Protein AF-0000000067928759 (afdb_homodimer)

Organism: Mesorhizobium plurifarium (NCBI:txid69974)

Radius of gyration: 17.82 Å; Cα contacts (8 Å, |Δi|>4): 172; chains: 2; bounding box: 37×59×39 Å

Secondary structure (DSSP, 8-state):
-----GGG-HHHHHHHHHHHHHHHHHSPTTSS--HHHHHHHH-SSHHHHHHHHHHHHHHHHHHHHS---------/-----GGG-HHHHHHHHHHHHHHHHHSPTTSS--HHHHHHHH-SSHHHHHHHHHHHHHHHHHHHHS---------

Foldseek 3Di:
DPCVDLPPPVVLVVVLVVLVVVCCVPFDPPLADDQVVLCVVQNRHSVSSVVRSVSSVVVRVCVVPPDPPPCPPPD/DPCPDLPPPVVLVVVLVVLVVVCCVPFDPPLADDQVVLCVPQNRHSVSSVVRSVSSVVVRVCVVPPDPPPPPPPD

Solvent-accessible surface area (backbone atoms only — not comparable to full-atom values): 8580 Å² total; per-residue (Å²): 128,85,70,81,56,47,74,79,30,65,58,34,51,52,20,52,48,52,36,49,53,43,45,70,71,65,40,67,86,84,45,58,74,52,69,69,55,35,32,73,74,56,33,80,33,47,51,26,50,28,50,47,53,34,50,17,53,52,48,42,45,52,60,53,64,50,68,72,70,70,77,70,68,75,119,128,84,70,81,55,46,72,81,30,64,57,34,51,53,20,51,47,52,35,49,53,43,46,69,70,64,40,67,85,84,46,57,74,52,70,70,55,33,31,72,74,56,33,81,34,49,52,24,49,27,52,47,54,35,51,18,53,51,48,42,45,50,62,54,62,50,68,71,71,72,77,71,68,77,119

pLDDT: mean 83.49, std 22.26, range [25.38, 98.69]

Structure (mmCIF, N/CA/C/O backbone):
data_AF-0000000067928759-model_v1
#
loop_
_entity.id
_entity.type
_entity.pdbx_description
1 polymer 'Uncharacterized protein'
#
loop_
_atom_site.group_PDB
_atom_site.id
_atom_site.type_symbol
_atom_site.label_atom_id
_atom_site.label_alt_id
_atom_site.label_comp_id
_atom_site.label_asym_id
_atom_site.label_entity_id
_atom_site.label_seq_id
_atom_site.pdbx_PDB_ins_code
_atom_site.Cartn_x
_atom_site.Cartn_y
_atom_site.Cartn_z
_atom_site.occupancy
_atom_site.B_iso_or_equiv
_atom_site.auth_seq_id
_atom_site.auth_comp_id
_atom_site.auth_asym_id
_atom_site.auth_atom_id
_atom_site.pdbx_PDB_model_num
ATOM 1 N N . MET A 1 1 ? -12.195 -13.805 -21.109 1 30.34 1 MET A N 1
ATOM 2 C CA . MET A 1 1 ? -11.734 -13.016 -19.969 1 30.34 1 MET A CA 1
ATOM 3 C C . MET A 1 1 ? -11.227 -13.914 -18.859 1 30.34 1 MET A C 1
ATOM 5 O O . MET A 1 1 ? -11.969 -14.75 -18.328 1 30.34 1 MET A O 1
ATOM 9 N N . THR A 1 2 ? -10.195 -14.703 -19.172 1 34.94 2 THR A N 1
ATOM 10 C CA . THR A 1 2 ? -9.531 -15.656 -18.281 1 34.94 2 THR A CA 1
ATOM 11 C C . THR A 1 2 ? -9.445 -15.109 -16.859 1 34.94 2 THR A C 1
ATOM 13 O O . THR A 1 2 ? -8.945 -14 -16.641 1 34.94 2 THR A O 1
ATOM 16 N N . THR A 1 3 ? -10.453 -15.219 -16.172 1 35.56 3 THR A N 1
ATOM 17 C CA . THR A 1 3 ? -10.688 -14.992 -14.75 1 35.56 3 THR A CA 1
ATOM 18 C C . THR A 1 3 ? -9.5 -15.469 -13.922 1 35.56 3 THR A C 1
ATOM 20 O O . THR A 1 3 ? -9.586 -16.484 -13.227 1 35.56 3 THR A O 1
ATOM 23 N N . GLU A 1 4 ? -8.438 -15.688 -14.469 1 40.78 4 GLU A N 1
ATOM 24 C CA . GLU A 1 4 ? -7.305 -16.172 -13.688 1 40.78 4 GLU A CA 1
ATOM 25 C C . GLU A 1 4 ? -7.156 -15.375 -12.391 1 40.78 4 GLU A C 1
ATOM 27 O O . GLU A 1 4 ? -6.957 -14.164 -12.414 1 40.78 4 GLU A O 1
ATOM 32 N N . THR A 1 5 ? -8.016 -15.516 -11.359 1 42.53 5 THR A N 1
ATOM 33 C CA . THR A 1 5 ? -8.531 -15.164 -10.039 1 42.53 5 THR A CA 1
ATOM 34 C C . THR A 1 5 ? -7.398 -14.797 -9.094 1 42.53 5 THR A C 1
ATOM 36 O O . THR A 1 5 ? -6.242 -15.164 -9.32 1 42.53 5 THR A O 1
ATOM 39 N N . MET A 1 6 ? -7.543 -13.688 -8.32 1 45.31 6 MET A N 1
ATOM 40 C CA . MET A 1 6 ? -6.852 -13.312 -7.086 1 45.31 6 MET A CA 1
ATOM 41 C C . MET A 1 6 ? -6.375 -14.555 -6.332 1 45.31 6 MET A C 1
ATOM 43 O O . MET A 1 6 ? -5.582 -14.445 -5.398 1 45.31 6 MET A O 1
ATOM 47 N N . PHE A 1 7 ? -7.078 -15.812 -6.742 1 51.03 7 PHE A N 1
ATOM 48 C CA . PHE A 1 7 ? -7.148 -17 -5.887 1 51.03 7 PHE A CA 1
ATOM 49 C C . PHE A 1 7 ? -5.766 -17.609 -5.699 1 51.03 7 PHE A C 1
ATOM 51 O O . PHE A 1 7 ? -5.449 -18.125 -4.625 1 51.03 7 PHE A O 1
ATOM 58 N N . ASN A 1 8 ? -5.043 -17.594 -6.758 1 55.97 8 ASN A N 1
ATOM 59 C CA . ASN A 1 8 ? -3.939 -18.516 -6.531 1 55.97 8 ASN A CA 1
ATOM 60 C C . ASN A 1 8 ? -2.631 -17.781 -6.262 1 55.97 8 ASN A C 1
ATOM 62 O O . ASN A 1 8 ? -1.551 -18.297 -6.547 1 55.97 8 ASN A O 1
ATOM 66 N N . ASP A 1 9 ? -2.924 -16.391 -5.914 1 75.12 9 ASP A N 1
ATOM 67 C CA . ASP A 1 9 ? -1.619 -15.797 -5.633 1 75.12 9 ASP A CA 1
ATOM 68 C C . ASP A 1 9 ? -1.481 -15.453 -4.152 1 75.12 9 ASP A C 1
ATOM 70 O O . ASP A 1 9 ? -1.574 -14.281 -3.771 1 75.12 9 ASP A O 1
ATOM 74 N N . PRO A 1 10 ? -1.327 -16.5 -3.381 1 84.81 10 PRO A N 1
ATOM 75 C CA . PRO A 1 10 ? -1.293 -16.312 -1.928 1 84.81 10 PRO A CA 1
ATOM 76 C C . PRO A 1 10 ? -0.291 -15.242 -1.494 1 84.81 10 PRO A C 1
ATOM 78 O O . PRO A 1 10 ? -0.539 -14.516 -0.532 1 84.81 10 PRO A O 1
ATOM 81 N N . GLN A 1 11 ? 0.75 -15.133 -2.223 1 89.19 11 GLN A N 1
ATOM 82 C CA . GLN A 1 11 ? 1.757 -14.148 -1.848 1 89.19 11 GLN A CA 1
ATOM 83 C C . GLN A 1 11 ? 1.272 -12.727 -2.135 1 89.19 11 GLN A C 1
ATOM 85 O O . GLN A 1 11 ? 1.51 -11.812 -1.343 1 89.19 11 GLN A O 1
ATOM 90 N N . GLY A 1 12 ? 0.624 -12.57 -3.244 1 92.5 12 GLY A N 1
ATOM 91 C CA . GLY A 1 12 ? 0.05 -11.273 -3.566 1 92.5 12 GLY A CA 1
ATOM 92 C C . GLY A 1 12 ? -0.99 -10.82 -2.561 1 92.5 12 GLY A C 1
ATOM 93 O O . GLY A 1 12 ? -1.011 -9.648 -2.17 1 92.5 12 GLY A O 1
ATOM 94 N N . ARG A 1 13 ? -1.775 -11.812 -2.117 1 93.44 13 ARG A N 1
ATOM 95 C CA . ARG A 1 13 ? -2.816 -11.508 -1.139 1 93.44 13 ARG A CA 1
ATOM 96 C C . ARG A 1 13 ? -2.207 -11.102 0.2 1 93.44 13 ARG A C 1
ATOM 98 O O . ARG A 1 13 ? -2.676 -10.164 0.8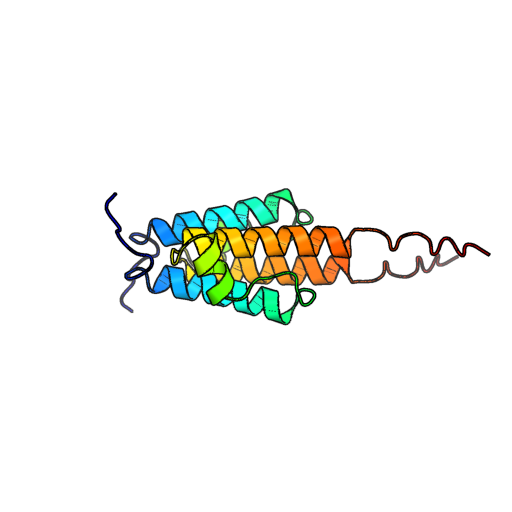42 1 93.44 13 ARG A O 1
ATOM 105 N N . GLN A 1 14 ? -1.225 -11.883 0.573 1 94.75 14 GLN A N 1
ATOM 106 C CA . GLN A 1 14 ? -0.557 -11.57 1.833 1 94.75 14 GLN A CA 1
ATOM 107 C C . GLN A 1 14 ? 0.103 -10.195 1.786 1 94.75 14 GLN A C 1
ATOM 109 O O . GLN A 1 14 ? 0.032 -9.438 2.754 1 94.75 14 GLN A O 1
ATOM 114 N N . ALA A 1 15 ? 0.746 -9.859 0.681 1 96.69 15 ALA A N 1
ATOM 115 C CA . ALA A 1 15 ? 1.399 -8.57 0.5 1 96.69 15 ALA A CA 1
ATOM 116 C C . ALA A 1 15 ? 0.396 -7.426 0.623 1 96.69 15 ALA A C 1
ATOM 118 O O . ALA A 1 15 ? 0.634 -6.457 1.349 1 96.69 15 ALA A O 1
ATOM 119 N N . LEU A 1 16 ? -0.717 -7.574 -0.02 1 97.38 16 LEU A N 1
ATOM 120 C CA . LEU A 1 16 ? -1.724 -6.52 -0.003 1 97.38 16 LEU A CA 1
ATOM 121 C C . LEU A 1 16 ? -2.381 -6.418 1.369 1 97.38 16 LEU A C 1
ATOM 123 O O . LEU A 1 16 ? -2.75 -5.324 1.805 1 97.38 16 LEU A O 1
ATOM 127 N N . ARG A 1 17 ? -2.48 -7.516 2.072 1 96.75 17 ARG A N 1
ATOM 128 C CA . ARG A 1 17 ? -3.033 -7.508 3.422 1 96.75 17 ARG A CA 1
ATOM 129 C C . ARG A 1 17 ? -2.152 -6.703 4.371 1 96.75 17 ARG A C 1
ATOM 131 O O . ARG A 1 17 ? -2.656 -5.988 5.242 1 96.75 17 ARG A O 1
ATOM 138 N N . LEU A 1 18 ? -0.915 -6.82 4.199 1 98 18 LEU A N 1
ATOM 139 C CA . LEU A 1 18 ? 0.023 -6.062 5.02 1 98 18 LEU A CA 1
ATOM 140 C C . LEU A 1 18 ? -0.159 -4.562 4.809 1 98 18 LEU A C 1
ATOM 142 O O . LEU A 1 18 ? -0.197 -3.795 5.773 1 98 18 LEU A O 1
ATOM 146 N N . ILE A 1 19 ? -0.307 -4.156 3.566 1 98.69 19 ILE A N 1
ATOM 147 C CA . ILE A 1 19 ? -0.47 -2.742 3.244 1 98.69 19 ILE A CA 1
ATOM 148 C C . ILE A 1 19 ? -1.811 -2.244 3.777 1 98.69 19 ILE A C 1
ATOM 150 O O . ILE A 1 19 ? -1.892 -1.154 4.352 1 98.69 19 ILE A O 1
ATOM 154 N N . ARG A 1 20 ? -2.826 -3.062 3.646 1 98.62 20 ARG A N 1
ATOM 155 C CA . ARG A 1 20 ? -4.145 -2.705 4.164 1 98.62 20 ARG A CA 1
ATOM 156 C C . ARG A 1 20 ? -4.098 -2.498 5.676 1 98.62 20 ARG A C 1
ATOM 158 O O . ARG A 1 20 ? -4.602 -1.495 6.184 1 98.62 20 ARG A O 1
ATOM 165 N N . ALA A 1 21 ? -3.512 -3.436 6.367 1 98.62 21 ALA A N 1
ATOM 166 C CA . ALA A 1 21 ? -3.404 -3.324 7.82 1 98.62 21 ALA A CA 1
ATOM 167 C C . ALA A 1 21 ? -2.67 -2.049 8.219 1 98.62 21 ALA A C 1
ATOM 169 O O . ALA A 1 21 ? -3.025 -1.406 9.211 1 98.62 21 ALA A O 1
ATOM 170 N N . THR A 1 22 ? -1.671 -1.708 7.469 1 98.62 22 THR A N 1
ATOM 171 C CA . THR A 1 22 ? -0.885 -0.512 7.746 1 98.62 22 THR A CA 1
ATOM 172 C C . THR A 1 22 ? -1.735 0.745 7.582 1 98.62 22 THR A C 1
ATOM 174 O O . THR A 1 22 ? -1.683 1.649 8.422 1 98.62 22 THR A O 1
ATOM 177 N N . ILE A 1 23 ? -2.525 0.812 6.492 1 98.56 23 ILE A N 1
ATOM 178 C CA . ILE A 1 23 ? -3.393 1.96 6.254 1 98.56 23 ILE A CA 1
ATOM 179 C C . ILE A 1 23 ? -4.422 2.07 7.375 1 98.56 23 ILE A C 1
ATOM 181 O O . ILE A 1 23 ? -4.672 3.162 7.895 1 98.56 23 ILE A O 1
ATOM 185 N N . GLU A 1 24 ? -4.969 0.962 7.77 1 98.06 24 GLU A N 1
ATOM 186 C CA . GLU A 1 24 ? -5.996 0.954 8.805 1 98.06 24 GLU A CA 1
ATOM 187 C C . GLU A 1 24 ? -5.43 1.418 10.148 1 98.06 24 GLU A C 1
ATOM 189 O O . GLU A 1 24 ? -6.121 2.08 10.9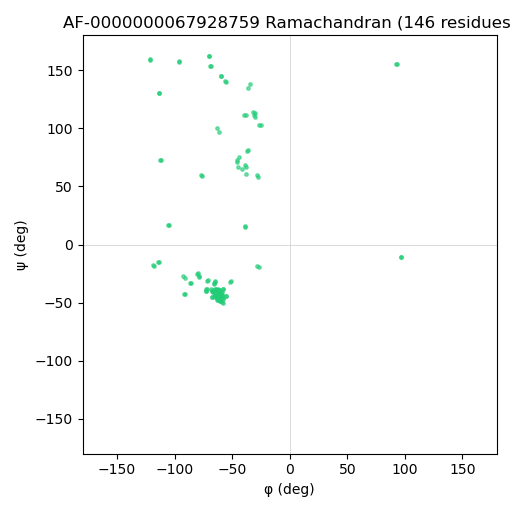22 1 98.06 24 GLU A O 1
ATOM 194 N N . GLU A 1 25 ? -4.191 1.136 10.367 1 97.81 25 GLU A N 1
ATOM 195 C CA . GLU A 1 25 ? -3.572 1.411 11.664 1 97.81 25 GLU A CA 1
ATOM 196 C C . GLU A 1 25 ? -3.047 2.842 11.727 1 97.81 25 GLU A C 1
ATOM 198 O O . GLU A 1 25 ? -3.131 3.492 12.773 1 97.81 25 GLU A O 1
ATOM 203 N N . HIS A 1 26 ? -2.568 3.441 10.609 1 97 26 HIS A N 1
ATOM 204 C CA . HIS A 1 26 ? -1.779 4.664 10.711 1 97 26 HIS A CA 1
ATOM 205 C C . HIS A 1 26 ? -2.461 5.82 9.984 1 97 26 HIS A C 1
ATOM 207 O O . HIS A 1 26 ? -2.094 6.98 10.18 1 97 26 HIS A O 1
ATOM 213 N N . CYS A 1 27 ? -3.369 5.516 9.133 1 96.31 27 CYS A N 1
ATOM 214 C CA . CYS A 1 27 ? -4.055 6.562 8.383 1 96.31 27 CYS A CA 1
ATOM 215 C C . CYS A 1 27 ? -5.375 6.93 9.055 1 96.31 27 CYS A C 1
ATOM 217 O O . CYS A 1 27 ? -5.914 6.156 9.844 1 96.31 27 CYS A O 1
ATOM 219 N N . 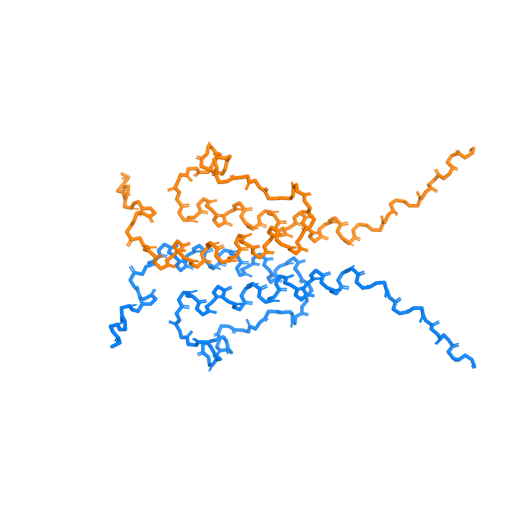PRO A 1 28 ? -5.855 8.133 8.781 1 94.69 28 PRO A N 1
ATOM 220 C CA . PRO A 1 28 ? -7.148 8.531 9.336 1 94.69 28 PRO A CA 1
ATOM 221 C C . PRO A 1 28 ? -8.273 7.555 8.984 1 94.69 28 PRO A C 1
ATOM 223 O O . PRO A 1 28 ? -8.305 7.02 7.879 1 94.69 28 PRO A O 1
ATOM 226 N N . PRO A 1 29 ? -9.133 7.316 9.977 1 94.06 29 PRO A N 1
ATOM 227 C CA . PRO A 1 29 ? -10.258 6.418 9.703 1 94.06 29 PRO A CA 1
ATOM 228 C C . PRO A 1 29 ? -11.148 6.91 8.57 1 94.06 29 PRO A C 1
ATOM 230 O O . PRO A 1 29 ? -11.281 8.117 8.359 1 94.06 29 PRO A O 1
ATOM 233 N N . GLY A 1 30 ? -11.68 5.973 7.797 1 95.25 30 GLY A N 1
ATOM 234 C CA . GLY A 1 30 ? -12.633 6.34 6.766 1 95.25 30 GLY A CA 1
ATOM 235 C C . GLY A 1 30 ? -12 6.492 5.391 1 95.25 30 GLY A C 1
ATOM 236 O O . GLY A 1 30 ? -12.711 6.66 4.395 1 95.25 30 GLY A O 1
ATOM 237 N N . VAL A 1 31 ? -10.688 6.496 5.344 1 96.62 31 VAL A N 1
ATOM 238 C CA . VAL A 1 31 ? -10.039 6.703 4.055 1 96.62 31 VAL A CA 1
ATOM 239 C C . VAL A 1 31 ? -10.07 5.41 3.246 1 96.62 31 VAL A C 1
ATOM 241 O O . VAL A 1 31 ? -10.023 5.441 2.014 1 96.62 31 VAL A O 1
ATOM 244 N N . LEU A 1 32 ? -10.102 4.297 3.881 1 98.12 32 LEU A N 1
ATOM 245 C CA . LEU A 1 32 ? -10.016 3.008 3.199 1 98.12 32 LEU A CA 1
ATOM 246 C C . LEU A 1 32 ? -11.328 2.238 3.336 1 98.12 32 LEU A C 1
ATOM 248 O O . LEU A 1 32 ? -11.852 2.088 4.441 1 98.12 32 LEU A O 1
ATOM 252 N N . MET A 1 33 ? -11.828 1.756 2.217 1 96.31 33 MET A N 1
ATOM 253 C CA . MET A 1 33 ? -13.016 0.91 2.168 1 96.31 33 MET A CA 1
ATOM 254 C C . MET A 1 33 ? -12.742 -0.457 2.785 1 96.31 33 MET A C 1
ATOM 256 O O . MET A 1 33 ? -11.617 -0.958 2.713 1 96.31 33 MET A O 1
ATOM 260 N N . SER A 1 34 ? -13.867 -0.974 3.256 1 97.25 34 SER A N 1
ATOM 261 C CA . SER A 1 34 ? -13.742 -2.352 3.723 1 97.25 34 SER A CA 1
ATOM 262 C C . SER A 1 34 ? -13.531 -3.312 2.557 1 97.25 34 SER A C 1
ATOM 264 O O . SER A 1 34 ? -13.836 -2.98 1.41 1 97.25 34 SER A O 1
ATOM 266 N N . GLU A 1 35 ? -13.039 -4.531 2.859 1 95.31 35 GLU A N 1
ATOM 267 C CA . GLU A 1 35 ? -12.812 -5.52 1.806 1 95.31 35 GLU A CA 1
ATOM 268 C C . GLU A 1 35 ? -14.086 -5.766 1.004 1 95.31 35 GLU A C 1
ATOM 270 O O . GLU A 1 35 ? -14.047 -5.883 -0.222 1 95.31 35 GLU A O 1
ATOM 275 N N . ASP A 1 36 ? -15.203 -5.902 1.741 1 96.31 36 ASP A N 1
ATOM 276 C CA . ASP A 1 36 ? -16.484 -6.133 1.077 1 96.31 36 ASP A CA 1
ATOM 277 C C . ASP A 1 36 ? -16.828 -4.988 0.131 1 96.31 36 ASP A C 1
ATOM 279 O O . ASP A 1 36 ? -17.312 -5.215 -0.978 1 96.31 36 ASP A O 1
ATOM 283 N N . GLN A 1 37 ? -16.625 -3.861 0.545 1 97.38 37 GLN A N 1
ATOM 284 C CA . GLN A 1 37 ? -16.891 -2.682 -0.272 1 97.38 37 GLN A CA 1
ATOM 285 C C . GLN A 1 37 ? -15.977 -2.637 -1.488 1 97.38 37 GLN A C 1
ATOM 287 O O . GLN A 1 37 ? -16.422 -2.316 -2.594 1 97.38 37 GLN A O 1
ATOM 292 N N . VAL A 1 38 ? -14.695 -3.006 -1.314 1 97.06 38 VAL A N 1
ATOM 293 C CA . VAL A 1 38 ? -13.727 -3.045 -2.406 1 97.06 38 VAL A CA 1
ATOM 294 C C . VAL A 1 38 ? -14.164 -4.074 -3.447 1 97.06 38 VAL A C 1
ATOM 296 O O . VAL A 1 38 ? -14.156 -3.791 -4.648 1 97.06 38 VAL A O 1
ATOM 299 N N . ASN A 1 39 ? -14.523 -5.254 -2.912 1 94.88 39 ASN A N 1
ATOM 300 C CA . ASN A 1 39 ? -14.969 -6.312 -3.812 1 94.88 39 ASN A CA 1
ATOM 301 C C . ASN A 1 39 ? -16.188 -5.883 -4.629 1 94.88 39 ASN A C 1
ATOM 303 O O . ASN A 1 39 ? -16.312 -6.254 -5.793 1 94.88 39 ASN A O 1
ATOM 307 N N . GLY A 1 40 ? -17.109 -5.184 -3.977 1 95.44 40 GLY A N 1
ATOM 308 C CA . GLY A 1 40 ? -18.297 -4.695 -4.652 1 95.44 40 GLY A CA 1
ATOM 309 C C . GLY A 1 40 ? -17.984 -3.652 -5.711 1 95.44 40 GLY A C 1
ATOM 310 O O . GLY A 1 40 ? -18.656 -3.604 -6.75 1 95.44 40 GLY A O 1
ATOM 311 N N . HIS A 1 41 ? -16.984 -2.842 -5.512 1 94.38 41 HIS A N 1
ATOM 312 C CA . HIS A 1 41 ? -16.656 -1.715 -6.375 1 94.38 41 HIS A CA 1
ATOM 313 C C . HIS A 1 41 ? -15.672 -2.123 -7.465 1 94.38 41 HIS A C 1
ATOM 315 O O . HIS A 1 41 ? -15.836 -1.758 -8.633 1 94.38 41 HIS A O 1
ATOM 321 N N . TYR A 1 42 ? -14.602 -2.928 -7.152 1 93.5 42 TYR A N 1
ATOM 322 C CA . TYR A 1 42 ? -13.484 -3.189 -8.062 1 93.5 42 TYR A CA 1
ATOM 323 C C . TYR A 1 42 ? -13.453 -4.656 -8.469 1 93.5 42 TYR A C 1
ATOM 325 O O . TYR A 1 42 ? -12.742 -5.031 -9.406 1 93.5 42 TYR A O 1
ATOM 333 N N . GLY A 1 43 ? -14.227 -5.48 -7.699 1 91 43 GLY A N 1
ATOM 334 C CA . GLY A 1 43 ? -14.141 -6.918 -7.902 1 91 43 GLY A CA 1
ATOM 335 C C . GLY A 1 43 ? -13.141 -7.586 -6.977 1 91 43 GLY A C 1
ATOM 336 O O . GLY A 1 43 ? -12.242 -6.93 -6.441 1 91 43 GLY A O 1
ATOM 337 N N . PRO A 1 44 ? -13.328 -8.836 -6.723 1 90.38 44 PRO A N 1
ATOM 338 C CA . PRO A 1 44 ? -12.461 -9.578 -5.809 1 90.38 44 PRO A CA 1
ATOM 339 C C . PRO A 1 44 ? -11.125 -9.961 -6.445 1 90.38 44 PRO A C 1
ATOM 341 O O . PRO A 1 44 ? -10.789 -11.148 -6.527 1 90.38 44 PRO A O 1
ATOM 344 N N . THR A 1 45 ? -10.32 -8.93 -6.895 1 92.81 45 THR A N 1
ATOM 345 C CA . THR A 1 45 ? -9.039 -9.141 -7.562 1 92.81 45 THR A CA 1
ATOM 346 C C . THR A 1 45 ? -7.914 -8.445 -6.797 1 92.81 45 THR A C 1
ATOM 348 O O . THR A 1 45 ? -8.164 -7.527 -6.012 1 92.81 45 THR A O 1
ATOM 351 N N . LEU A 1 46 ? -6.754 -8.891 -7.043 1 94.38 46 LEU A N 1
ATOM 352 C CA . LEU A 1 46 ? -5.598 -8.242 -6.441 1 94.38 46 LEU A CA 1
ATOM 353 C C . LEU A 1 46 ? -5.477 -6.797 -6.922 1 94.38 46 LEU A C 1
ATOM 355 O O . LEU A 1 46 ? -5.191 -5.895 -6.129 1 94.38 46 LEU A O 1
ATOM 359 N N . LEU A 1 47 ? -5.734 -6.652 -8.195 1 95.12 47 LEU A N 1
ATOM 360 C CA . LEU A 1 47 ? -5.641 -5.309 -8.75 1 95.12 47 LEU A CA 1
ATOM 361 C C . LEU A 1 47 ? -6.719 -4.402 -8.172 1 95.12 47 LEU A C 1
ATOM 363 O O . LEU A 1 47 ? -6.48 -3.215 -7.938 1 95.12 47 LEU A O 1
ATOM 367 N N . GLY A 1 48 ? -7.914 -4.961 -8.039 1 95.75 48 GLY A N 1
ATOM 368 C CA . GLY A 1 48 ? -8.969 -4.195 -7.395 1 95.75 48 GLY A CA 1
ATOM 369 C C . GLY A 1 48 ? -8.609 -3.758 -5.988 1 95.75 48 GLY A C 1
ATOM 370 O O . GLY A 1 48 ? -8.867 -2.613 -5.605 1 95.75 48 GLY A O 1
ATOM 371 N N . GLU A 1 49 ? -8.078 -4.645 -5.164 1 96.94 49 GLU A N 1
ATOM 372 C CA . GLU A 1 49 ? -7.602 -4.305 -3.824 1 96.94 49 GLU A CA 1
ATOM 373 C C . GLU A 1 49 ? -6.516 -3.234 -3.877 1 96.94 49 GLU A C 1
ATOM 375 O O . GLU A 1 49 ? -6.543 -2.277 -3.102 1 96.94 49 GLU A O 1
ATOM 380 N N . ALA A 1 50 ? -5.609 -3.385 -4.801 1 98.06 50 ALA A N 1
ATOM 381 C CA . ALA A 1 50 ? -4.523 -2.416 -4.941 1 98.06 50 ALA A CA 1
ATOM 382 C C . ALA A 1 50 ? -5.066 -1.031 -5.285 1 98.06 50 ALA A C 1
ATOM 384 O O . ALA A 1 50 ? -4.566 -0.021 -4.785 1 98.06 50 ALA A O 1
ATOM 385 N N . GLU A 1 51 ? -6.062 -0.987 -6.152 1 98.25 51 GLU A N 1
ATOM 386 C CA . GLU A 1 51 ? -6.688 0.283 -6.512 1 98.25 51 GLU A CA 1
ATOM 387 C C . GLU A 1 51 ? -7.309 0.955 -5.289 1 98.25 51 GLU A C 1
ATOM 389 O O . GLU A 1 51 ? -7.188 2.168 -5.113 1 98.25 51 GLU A O 1
ATOM 394 N N . ALA A 1 52 ? -7.992 0.175 -4.523 1 98.44 52 ALA A N 1
ATOM 395 C CA . ALA A 1 52 ? -8.594 0.704 -3.303 1 98.44 52 ALA A CA 1
ATOM 396 C C . ALA A 1 52 ? -7.527 1.245 -2.355 1 98.44 52 ALA A C 1
ATOM 398 O O . ALA A 1 52 ? -7.688 2.326 -1.784 1 98.44 52 ALA A O 1
ATOM 399 N N . LEU A 1 53 ? -6.465 0.493 -2.137 1 98.69 53 LEU A N 1
ATOM 400 C CA . LEU A 1 53 ? -5.371 0.917 -1.271 1 98.69 53 LEU A CA 1
ATOM 401 C C . LEU A 1 53 ? -4.727 2.197 -1.794 1 98.69 53 LEU A C 1
ATOM 403 O O . LEU A 1 53 ? -4.441 3.115 -1.022 1 98.69 53 LEU A O 1
ATOM 407 N N . ALA A 1 54 ? -4.523 2.273 -3.084 1 98.62 54 ALA A N 1
ATOM 408 C CA . ALA A 1 54 ? -3.955 3.467 -3.705 1 98.62 54 ALA A CA 1
ATOM 409 C C . ALA A 1 54 ? -4.836 4.688 -3.459 1 98.62 54 ALA A C 1
ATOM 411 O O . ALA A 1 54 ? -4.34 5.75 -3.082 1 98.62 54 ALA A O 1
ATOM 412 N N . ALA A 1 55 ? -6.09 4.523 -3.641 1 98.44 55 ALA A N 1
ATOM 413 C CA . ALA A 1 55 ? -7.023 5.629 -3.418 1 98.44 55 ALA A CA 1
ATOM 414 C C . ALA A 1 55 ? -6.988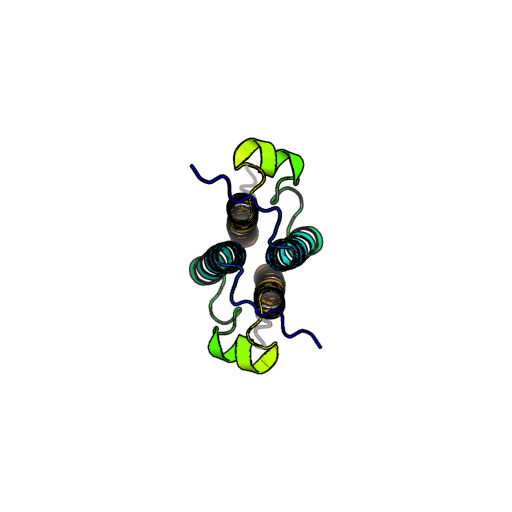 6.09 -1.963 1 98.44 55 ALA A C 1
ATOM 416 O O . ALA A 1 55 ? -7.07 7.289 -1.684 1 98.44 55 ALA A O 1
ATOM 417 N N . ALA A 1 56 ? -6.91 5.168 -1.075 1 98.5 56 ALA A N 1
ATOM 418 C CA . ALA A 1 56 ? -6.848 5.5 0.346 1 98.5 56 ALA A CA 1
ATOM 419 C C . ALA A 1 56 ? -5.598 6.312 0.666 1 98.5 56 ALA A C 1
ATOM 421 O O . ALA A 1 56 ? -5.645 7.25 1.464 1 98.5 56 ALA A O 1
ATOM 422 N N . ILE A 1 57 ? -4.469 5.988 0.041 1 98.5 57 ILE A N 1
ATOM 423 C CA . ILE A 1 57 ? -3.211 6.699 0.246 1 98.5 57 ILE A CA 1
ATOM 424 C C . ILE A 1 57 ? -3.338 8.133 -0.258 1 98.5 57 ILE A C 1
ATOM 426 O O . ILE A 1 57 ? -2.949 9.078 0.433 1 98.5 57 ILE A O 1
ATOM 430 N N . VAL A 1 58 ? -3.947 8.289 -1.404 1 98.12 58 VAL A N 1
ATOM 431 C CA . VAL A 1 58 ? -4.148 9.609 -1.99 1 98.12 58 VAL A CA 1
ATOM 432 C C . VAL A 1 58 ? -5.039 10.453 -1.079 1 98.12 58 VAL A C 1
ATOM 434 O O . VAL A 1 58 ? -4.723 11.602 -0.778 1 98.12 58 VAL A O 1
ATOM 437 N N . THR A 1 59 ? -6.109 9.852 -0.619 1 97.56 59 THR A N 1
ATOM 438 C CA . THR A 1 59 ? -7.043 10.555 0.252 1 97.56 59 THR A CA 1
ATOM 439 C C . THR A 1 59 ? -6.371 10.945 1.565 1 97.56 59 THR A C 1
ATOM 441 O O . THR A 1 59 ? -6.602 12.039 2.088 1 97.56 59 THR A O 1
ATOM 444 N N . THR A 1 60 ? -5.562 10.055 2.125 1 96.75 60 THR A N 1
ATOM 445 C CA . THR A 1 60 ? -4.828 10.32 3.357 1 96.75 60 THR A CA 1
ATOM 446 C C . THR A 1 60 ? -3.926 11.539 3.193 1 96.75 60 THR A C 1
ATOM 448 O O . THR A 1 60 ? -3.953 12.453 4.02 1 96.75 60 THR A O 1
ATOM 451 N N . VAL A 1 61 ? -3.129 11.555 2.084 1 96.19 61 VAL A N 1
ATOM 452 C CA . VAL A 1 61 ? -2.201 12.656 1.845 1 96.19 61 VAL A CA 1
ATOM 453 C C . VAL A 1 61 ? -2.977 13.961 1.668 1 96.19 61 VAL A C 1
ATOM 455 O O . VAL A 1 61 ? -2.602 14.992 2.227 1 96.19 61 VAL A O 1
ATOM 458 N N . GLN A 1 62 ? -4.051 13.906 0.959 1 94.69 62 GLN A N 1
ATOM 459 C CA . GLN A 1 62 ? -4.863 15.094 0.712 1 94.69 62 GLN A CA 1
ATOM 460 C C . GLN A 1 62 ? -5.426 15.656 2.014 1 94.69 62 GLN A C 1
ATOM 462 O O . GLN A 1 62 ? -5.402 16.875 2.236 1 94.69 62 GLN A O 1
ATOM 467 N N . ARG A 1 63 ? -5.828 14.844 2.906 1 92.88 63 ARG A N 1
ATOM 468 C CA . ARG A 1 63 ? -6.434 15.266 4.164 1 92.88 63 ARG A CA 1
ATOM 469 C C . ARG A 1 63 ? -5.391 15.867 5.102 1 92.88 63 ARG A C 1
ATOM 471 O O . ARG A 1 63 ? -5.676 16.828 5.824 1 92.88 63 ARG A O 1
ATOM 478 N N . LEU A 1 64 ? -4.277 15.273 5.066 1 92.62 64 LEU A N 1
ATOM 479 C CA . LEU A 1 64 ? -3.246 15.688 6.012 1 92.62 64 LEU A CA 1
ATOM 480 C C . LEU A 1 64 ? -2.547 16.953 5.527 1 92.62 64 LEU A C 1
ATOM 482 O O . LEU A 1 64 ? -1.919 17.656 6.316 1 92.62 64 LEU A O 1
ATOM 486 N N . THR A 1 65 ? -2.566 17.172 4.246 1 88.81 65 THR A N 1
ATOM 487 C CA . THR A 1 65 ? -1.893 18.344 3.717 1 88.81 65 THR A CA 1
ATOM 488 C C . THR A 1 65 ? -2.861 19.516 3.613 1 88.81 65 THR A C 1
ATOM 490 O O . THR A 1 65 ? -2.445 20.656 3.379 1 88.81 65 THR A O 1
ATOM 493 N N . GLN A 1 66 ? -4.125 19.234 3.457 1 77.75 66 GLN A N 1
ATOM 494 C CA . GLN A 1 66 ? -5.082 20.328 3.398 1 77.75 66 GLN A CA 1
ATOM 495 C C . GLN A 1 66 ? -5.102 21.109 4.707 1 77.75 66 GLN A C 1
ATOM 497 O O . GLN A 1 66 ? -5.047 20.531 5.789 1 77.75 66 GLN A O 1
ATOM 502 N N . LYS A 1 67 ? -4.355 22.328 4.676 1 60.94 67 LYS A N 1
ATOM 503 C CA . LYS A 1 67 ? -4.398 23.328 5.742 1 60.94 67 LYS A CA 1
ATOM 504 C C . LYS A 1 67 ? -5.816 23.5 6.281 1 60.94 67 LYS A C 1
ATOM 506 O O . LYS A 1 67 ? -6.777 23.547 5.508 1 60.94 67 LYS A O 1
ATOM 511 N N . PRO A 1 68 ? -6.043 23.047 7.613 1 54.19 68 PRO A N 1
ATOM 512 C CA . PRO A 1 68 ? -7.375 23.297 8.164 1 54.19 68 PRO A CA 1
ATOM 513 C C . PRO A 1 68 ? -8.016 24.578 7.605 1 54.19 68 PRO A C 1
ATOM 515 O O . PRO A 1 68 ? -7.309 25.547 7.312 1 54.19 68 PRO A O 1
ATOM 518 N N . PRO A 1 69 ? -9.07 24.453 6.801 1 49.94 69 PRO A N 1
ATOM 519 C CA . PRO A 1 69 ? -9.672 25.734 6.449 1 49.94 69 PRO A CA 1
ATOM 520 C C . PRO A 1 69 ? -9.539 26.766 7.559 1 49.94 69 PRO A C 1
ATOM 522 O O . PRO A 1 69 ? -9.477 26.422 8.742 1 49.94 69 PRO A O 1
ATOM 525 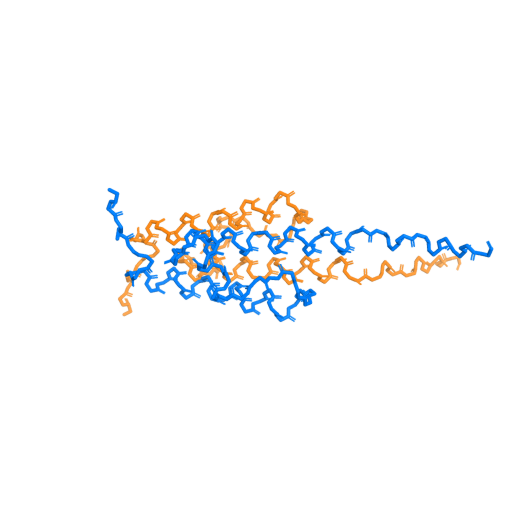N N . ALA A 1 70 ? -8.805 27.859 7.398 1 47.78 70 ALA A N 1
ATOM 526 C CA . ALA A 1 70 ? -8.922 28.938 8.375 1 47.78 70 ALA A CA 1
ATOM 527 C C . ALA A 1 70 ? -10.297 28.938 9.039 1 47.78 70 ALA A C 1
ATOM 529 O O . ALA A 1 70 ? -11.297 28.609 8.406 1 47.78 70 ALA A O 1
ATOM 530 N N . ALA A 1 71 ? -10.359 28.438 10.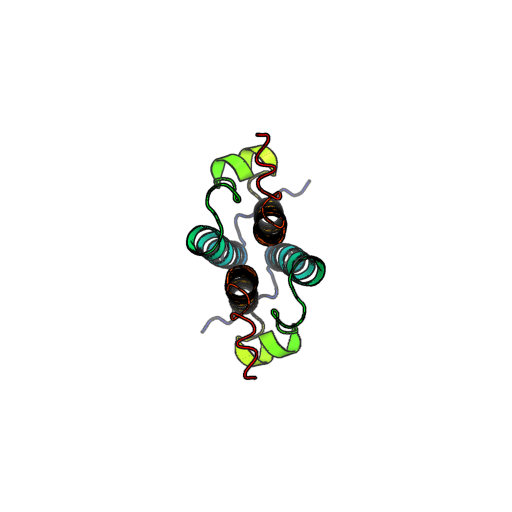266 1 45.62 71 ALA A N 1
ATOM 531 C CA . ALA A 1 71 ? -11.594 28.734 10.984 1 45.62 71 ALA A CA 1
ATOM 532 C C . ALA A 1 71 ? -12.219 30.031 10.5 1 45.62 71 ALA A C 1
ATOM 534 O O . ALA A 1 71 ? -11.656 31.109 10.703 1 45.62 71 ALA A O 1
ATOM 535 N N . SER A 1 72 ? -12.578 30.25 9.258 1 42.69 72 SER A N 1
ATOM 536 C CA . SER A 1 72 ? -13.406 31.438 9.102 1 42.69 72 SER A CA 1
ATOM 537 C C . SER A 1 72 ? -14.43 31.547 10.227 1 42.69 72 SER A C 1
ATOM 539 O O . SER A 1 72 ? -15.352 30.719 10.312 1 42.69 72 SER A O 1
ATOM 541 N N . ILE A 1 73 ? -13.977 31.719 11.391 1 40.25 73 ILE A N 1
ATOM 542 C CA . ILE A 1 73 ? -14.914 32.188 12.398 1 40.25 73 ILE A CA 1
ATOM 543 C C . ILE A 1 73 ? -15.875 33.219 11.773 1 40.25 73 ILE A C 1
ATOM 545 O O . ILE A 1 73 ? -15.477 34.312 11.391 1 40.25 73 ILE A O 1
ATOM 549 N N . LYS A 1 74 ? -16.688 32.688 10.852 1 41.47 74 LYS A N 1
ATOM 550 C CA . LYS A 1 74 ? -17.781 33.656 10.695 1 41.47 74 LYS A CA 1
ATOM 551 C C . LYS A 1 74 ? -18.25 34.156 12.047 1 41.47 74 LYS A C 1
ATOM 553 O O . LYS A 1 74 ? -18.719 33.406 12.891 1 41.47 74 LYS A O 1
ATOM 558 N N . GLY A 1 75 ? -17.547 35.062 12.789 1 25.78 75 GLY A N 1
ATOM 559 C CA . GLY A 1 75 ? -18.391 36.031 13.445 1 25.78 75 GLY A CA 1
ATOM 560 C C . GLY A 1 75 ? -19.328 36.75 12.484 1 25.78 75 GLY A C 1
ATOM 561 O O . GLY A 1 75 ? -19.109 36.719 11.273 1 25.78 75 GLY A O 1
ATOM 562 N N . MET B 1 1 ? 13.414 -24.266 1.976 1 30.39 1 MET B N 1
ATOM 563 C CA . MET B 1 1 ? 12.883 -22.906 1.877 1 30.39 1 MET B CA 1
ATOM 564 C C . MET B 1 1 ? 12.391 -22.609 0.464 1 30.39 1 MET B C 1
ATOM 566 O O . MET B 1 1 ? 13.156 -22.688 -0.496 1 30.39 1 MET B O 1
ATOM 570 N N . THR B 1 2 ? 11.406 -23.406 0.01 1 35.09 2 THR B N 1
ATOM 571 C CA . THR B 1 2 ? 10.766 -23.359 -1.301 1 35.09 2 THR B CA 1
ATOM 572 C C . THR B 1 2 ? 10.625 -21.906 -1.776 1 35.09 2 THR B C 1
ATOM 574 O O . THR B 1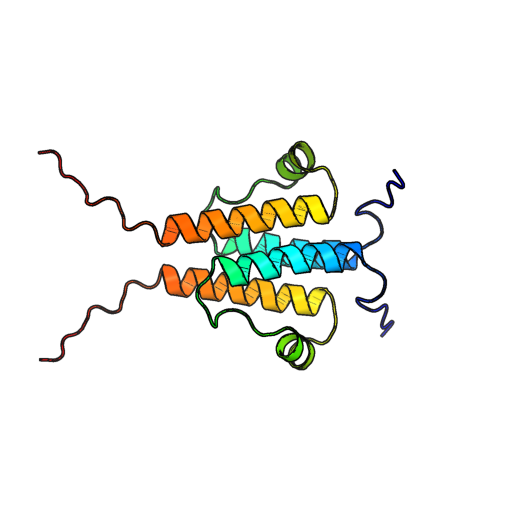 2 ? 10.109 -21.062 -1.049 1 35.09 2 THR B O 1
ATOM 577 N N . THR B 1 3 ? 11.633 -21.391 -2.283 1 35.59 3 THR B N 1
ATOM 578 C CA . THR B 1 3 ? 11.836 -20.141 -2.99 1 35.59 3 THR B CA 1
ATOM 579 C C . THR B 1 3 ? 10.656 -19.828 -3.904 1 35.59 3 THR B C 1
ATOM 581 O O . THR B 1 3 ? 10.773 -19.906 -5.129 1 35.59 3 THR B O 1
ATOM 584 N N . GLU B 1 4 ? 9.617 -20.438 -3.74 1 40.72 4 GLU B N 1
ATOM 585 C CA . GLU B 1 4 ? 8.492 -20.141 -4.625 1 40.72 4 GLU B CA 1
ATOM 586 C C . GLU B 1 4 ? 8.305 -18.625 -4.785 1 40.72 4 GLU B C 1
ATOM 588 O O . GLU B 1 4 ? 8.047 -17.922 -3.809 1 40.72 4 GLU B O 1
ATOM 593 N N . THR B 1 5 ? 9.164 -17.844 -5.477 1 43.03 5 THR B N 1
ATOM 594 C CA . THR B 1 5 ? 9.641 -16.562 -5.984 1 43.03 5 THR B CA 1
ATOM 595 C C . THR B 1 5 ? 8.469 -15.641 -6.305 1 43.03 5 THR B C 1
ATOM 597 O O . THR B 1 5 ? 7.336 -16.109 -6.484 1 43.03 5 THR B O 1
ATOM 600 N N . MET B 1 6 ? 8.57 -14.32 -5.945 1 45.28 6 MET B N 1
ATOM 601 C CA . MET B 1 6 ? 7.828 -13.172 -6.441 1 45.28 6 MET B CA 1
ATOM 602 C C . MET B 1 6 ? 7.371 -13.391 -7.879 1 45.28 6 MET B C 1
ATOM 604 O O . MET B 1 6 ? 6.555 -12.633 -8.406 1 45.28 6 MET B O 1
ATOM 608 N N . PHE B 1 7 ? 8.125 -14.477 -8.594 1 51.09 7 PHE B N 1
ATOM 609 C CA . PHE B 1 7 ? 8.234 -14.555 -10.047 1 51.09 7 PHE B CA 1
ATOM 610 C C . PHE B 1 7 ? 6.879 -14.875 -10.664 1 51.09 7 PHE B C 1
ATOM 612 O O . PHE B 1 7 ? 6.555 -14.391 -11.75 1 51.09 7 PHE B O 1
ATOM 619 N N . ASN B 1 8 ? 6.184 -15.727 -9.977 1 56.28 8 ASN B N 1
ATOM 620 C CA . ASN B 1 8 ? 5.121 -16.203 -10.859 1 56.28 8 ASN B CA 1
ATOM 621 C C . ASN B 1 8 ? 3.771 -15.586 -10.492 1 56.28 8 ASN B C 1
ATOM 623 O O . ASN B 1 8 ? 2.725 -16.203 -10.719 1 56.28 8 ASN B O 1
ATOM 627 N N . ASP B 1 9 ? 3.979 -14.43 -9.664 1 76 9 ASP B N 1
ATOM 628 C CA . ASP B 1 9 ? 2.645 -13.891 -9.414 1 76 9 ASP B CA 1
ATOM 629 C C . ASP B 1 9 ? 2.463 -12.531 -10.094 1 76 9 ASP B C 1
ATOM 631 O O . ASP B 1 9 ? 2.49 -11.492 -9.43 1 76 9 ASP B O 1
ATOM 635 N N . PRO B 1 10 ? 2.354 -12.609 -11.391 1 85.06 10 PRO B N 1
ATOM 636 C CA . PRO B 1 10 ? 2.281 -11.367 -12.164 1 85.06 10 PRO B CA 1
ATOM 637 C C . PRO B 1 10 ? 1.221 -10.406 -11.641 1 85.06 10 PRO B C 1
ATOM 639 O O . PRO B 1 10 ? 1.416 -9.188 -11.68 1 85.06 10 PRO B O 1
ATOM 642 N N . GLN B 1 11 ? 0.179 -10.938 -11.109 1 89.19 11 GLN B N 1
ATOM 643 C CA . GLN B 1 11 ? -0.882 -10.07 -10.609 1 89.19 11 GLN B CA 1
ATOM 644 C C . GLN B 1 11 ? -0.457 -9.375 -9.32 1 89.19 11 GLN B C 1
ATOM 646 O O . GLN B 1 11 ? -0.755 -8.195 -9.125 1 89.19 11 GLN B O 1
ATOM 651 N N . GLY B 1 12 ? 0.216 -10.102 -8.484 1 92.62 12 GLY B N 1
ATOM 652 C CA . GLY B 1 12 ? 0.736 -9.508 -7.27 1 92.62 12 GLY B CA 1
ATOM 653 C C . GLY B 1 12 ? 1.732 -8.391 -7.527 1 92.62 12 GLY B C 1
ATOM 654 O O . GLY B 1 12 ? 1.691 -7.348 -6.871 1 92.62 12 GLY B O 1
ATOM 655 N N . ARG B 1 13 ? 2.562 -8.633 -8.562 1 93.38 13 ARG B N 1
ATOM 656 C CA . ARG B 1 13 ? 3.564 -7.641 -8.922 1 93.38 13 ARG B CA 1
ATOM 657 C C . ARG B 1 13 ? 2.908 -6.379 -9.477 1 93.38 13 ARG B C 1
ATOM 659 O O . ARG B 1 13 ? 3.316 -5.266 -9.141 1 93.38 13 ARG B O 1
ATOM 666 N N . GLN B 1 14 ? 1.95 -6.637 -10.344 1 94.81 14 GLN B N 1
ATOM 667 C CA . GLN B 1 14 ? 1.242 -5.5 -10.922 1 94.81 14 GLN B CA 1
ATOM 668 C C . GLN B 1 14 ? 0.522 -4.691 -9.844 1 94.81 14 GLN B C 1
ATOM 670 O O . GLN B 1 14 ? 0.539 -3.459 -9.867 1 94.81 14 GLN B O 1
ATOM 675 N N . ALA B 1 15 ? -0.109 -5.375 -8.891 1 96.69 15 ALA B N 1
ATOM 676 C CA . ALA B 1 15 ? -0.817 -4.723 -7.789 1 96.69 15 ALA B CA 1
ATOM 677 C C . ALA B 1 15 ? 0.13 -3.857 -6.965 1 96.69 15 ALA B C 1
ATOM 679 O O . ALA B 1 15 ? -0.167 -2.693 -6.684 1 96.69 15 ALA B O 1
ATOM 680 N N . LEU B 1 16 ? 1.259 -4.379 -6.656 1 97.44 16 LEU B N 1
ATOM 681 C CA . LEU B 1 16 ? 2.215 -3.648 -5.832 1 97.44 16 LEU B CA 1
ATOM 682 C C . LEU B 1 16 ? 2.836 -2.494 -6.609 1 97.44 16 LEU B C 1
ATOM 684 O O . LEU B 1 16 ? 3.146 -1.448 -6.039 1 97.44 16 LEU B O 1
ATOM 688 N N . ARG B 1 17 ? 2.979 -2.648 -7.898 1 96.81 17 ARG B N 1
ATOM 689 C CA . ARG B 1 17 ? 3.5 -1.574 -8.734 1 96.81 17 ARG B CA 1
ATOM 690 C C . ARG B 1 17 ? 2.561 -0.373 -8.742 1 96.81 17 ARG B C 1
ATOM 692 O O . ARG B 1 17 ? 3.012 0.774 -8.734 1 96.81 17 ARG B O 1
ATOM 699 N N . LEU B 1 18 ? 1.327 -0.639 -8.75 1 98 18 LEU B N 1
ATOM 700 C CA . LEU B 1 18 ? 0.337 0.432 -8.711 1 98 18 LEU B CA 1
ATOM 701 C C . LEU B 1 18 ? 0.455 1.229 -7.414 1 98 18 LEU B C 1
ATOM 703 O O . LEU B 1 18 ? 0.437 2.463 -7.438 1 98 18 LEU B O 1
ATOM 707 N N . ILE B 1 19 ? 0.612 0.531 -6.312 1 98.69 19 ILE B N 1
ATOM 708 C CA . ILE B 1 19 ? 0.717 1.188 -5.016 1 98.69 19 ILE B CA 1
ATOM 709 C C . ILE B 1 19 ? 2.021 1.979 -4.941 1 98.69 19 ILE B C 1
ATOM 711 O O . ILE B 1 19 ? 2.039 3.117 -4.465 1 98.69 19 ILE B O 1
ATOM 715 N N . ARG B 1 20 ? 3.086 1.416 -5.461 1 98.69 20 ARG B N 1
ATOM 716 C CA . ARG B 1 20 ? 4.371 2.104 -5.484 1 98.69 20 ARG B CA 1
ATOM 717 C C . ARG B 1 20 ? 4.285 3.398 -6.285 1 98.69 20 ARG B C 1
ATOM 719 O O . ARG B 1 20 ? 4.73 4.453 -5.824 1 98.69 20 ARG B O 1
ATOM 726 N N . ALA B 1 21 ? 3.729 3.307 -7.465 1 98.62 21 ALA B N 1
ATOM 727 C CA . ALA B 1 21 ? 3.584 4.492 -8.305 1 98.62 21 ALA B CA 1
ATOM 728 C C . ALA B 1 21 ? 2.783 5.578 -7.59 1 98.62 21 ALA B C 1
ATOM 730 O O . ALA B 1 21 ? 3.088 6.766 -7.715 1 98.62 21 ALA B O 1
ATOM 731 N N . THR B 1 22 ? 1.781 5.156 -6.867 1 98.62 22 THR B N 1
ATOM 732 C CA . THR B 1 22 ? 0.934 6.094 -6.137 1 98.62 22 THR B CA 1
ATOM 733 C C . THR B 1 22 ? 1.728 6.805 -5.043 1 98.62 22 THR B C 1
ATOM 735 O O . THR B 1 22 ? 1.611 8.016 -4.875 1 98.62 22 THR B O 1
ATOM 738 N N . ILE B 1 23 ? 2.543 6.055 -4.289 1 98.56 23 ILE B N 1
ATOM 739 C CA . ILE B 1 23 ? 3.357 6.637 -3.229 1 98.56 23 ILE B CA 1
ATOM 740 C C . ILE B 1 23 ? 4.359 7.621 -3.83 1 98.56 23 ILE B C 1
ATOM 742 O O . ILE B 1 23 ? 4.539 8.727 -3.311 1 98.56 23 ILE B O 1
ATOM 746 N N . GLU B 1 24 ? 4.945 7.25 -4.914 1 98.06 24 GLU B N 1
ATOM 747 C CA . GLU B 1 24 ? 5.949 8.094 -5.559 1 98.06 24 GLU B CA 1
ATOM 748 C C . GLU B 1 24 ? 5.332 9.398 -6.066 1 98.06 24 GLU B C 1
ATOM 750 O O . GLU B 1 24 ? 5.977 10.445 -6.031 1 98.06 24 GLU B O 1
ATOM 755 N N . GLU B 1 25 ? 4.098 9.32 -6.461 1 97.81 25 GLU B N 1
ATOM 756 C CA . GLU B 1 25 ? 3.441 10.469 -7.086 1 97.81 25 GLU B CA 1
ATOM 757 C C . GLU B 1 25 ? 2.846 11.406 -6.035 1 97.81 25 GLU B C 1
ATOM 759 O O . GLU B 1 25 ? 2.877 12.625 -6.195 1 97.81 25 GLU B O 1
ATOM 764 N N . HIS B 1 26 ? 2.359 10.898 -4.875 1 97 26 HIS B N 1
ATOM 765 C CA . HIS B 1 26 ? 1.513 11.711 -4.012 1 97 26 HIS B CA 1
ATOM 766 C C . HIS B 1 26 ? 2.158 11.922 -2.646 1 97 26 HIS B C 1
ATOM 768 O O . HIS B 1 26 ? 1.736 12.797 -1.884 1 97 26 HIS B O 1
ATOM 774 N N . CYS B 1 27 ? 3.1 11.109 -2.316 1 96.31 27 CYS B N 1
ATOM 775 C CA . CYS B 1 27 ? 3.752 11.234 -1.019 1 96.31 27 CYS B CA 1
ATOM 776 C C . CYS B 1 27 ? 5.039 12.047 -1.129 1 96.31 27 CYS B C 1
ATOM 778 O O . CYS B 1 27 ? 5.594 12.188 -2.219 1 96.31 27 CYS B O 1
ATOM 780 N N . PRO B 1 28 ? 5.465 12.609 -0.015 1 94.75 28 PRO B N 1
ATOM 781 C CA . PRO B 1 28 ? 6.727 13.359 -0.036 1 94.75 28 PRO B CA 1
ATOM 782 C C . PRO B 1 28 ? 7.898 12.523 -0.541 1 94.75 28 PRO B C 1
ATOM 784 O O . PRO B 1 28 ? 7.977 11.32 -0.254 1 94.75 28 PRO B O 1
ATOM 787 N N . PRO B 1 29 ? 8.766 13.18 -1.328 1 94.06 29 PRO B N 1
ATOM 788 C CA . PRO B 1 29 ? 9.938 12.453 -1.821 1 94.06 29 PRO B CA 1
ATOM 789 C C . PRO B 1 29 ? 10.82 11.93 -0.693 1 94.06 29 PRO B C 1
ATOM 791 O O . PRO B 1 29 ? 10.891 12.547 0.375 1 94.06 29 PRO B O 1
ATOM 794 N N . GLY B 1 30 ? 11.414 10.758 -0.907 1 95.19 30 GLY B N 1
ATOM 795 C CA . GLY B 1 30 ? 12.375 10.242 0.059 1 95.19 30 GLY B CA 1
ATOM 796 C C . GLY B 1 30 ? 11.766 9.25 1.032 1 95.19 30 GLY B C 1
ATOM 797 O O . GLY B 1 30 ? 12.477 8.625 1.818 1 95.19 30 GLY B O 1
ATOM 798 N N . VAL B 1 31 ? 10.438 9.156 1.02 1 96.75 31 VAL B N 1
ATOM 799 C CA . VAL B 1 31 ? 9.805 8.266 1.985 1 96.75 31 VAL B CA 1
ATOM 800 C C . VAL B 1 31 ? 9.914 6.82 1.503 1 96.75 31 VAL B C 1
ATOM 802 O O . VAL B 1 31 ? 9.883 5.887 2.309 1 96.75 31 VAL B O 1
ATOM 805 N N . LEU B 1 32 ? 9.992 6.598 0.254 1 98.06 32 LEU B N 1
ATOM 806 C CA . LEU B 1 32 ? 9.984 5.254 -0.31 1 98.06 32 LEU B CA 1
ATOM 807 C C . LEU B 1 32 ? 11.328 4.93 -0.958 1 98.06 32 LEU B C 1
ATOM 809 O O . LEU B 1 32 ? 11.836 5.715 -1.765 1 98.06 32 LEU B O 1
ATOM 813 N N . MET B 1 33 ? 11.875 3.791 -0.625 1 96.25 33 MET B N 1
ATOM 814 C CA . MET B 1 33 ? 13.102 3.275 -1.218 1 96.25 33 MET B CA 1
ATOM 815 C C . MET B 1 33 ? 12.883 2.869 -2.67 1 96.25 33 MET B C 1
ATOM 817 O O . MET B 1 33 ? 11.781 2.439 -3.037 1 96.25 33 MET B O 1
ATOM 821 N N . SER B 1 34 ? 14.031 2.957 -3.344 1 97.25 34 SER B N 1
ATOM 822 C CA . SER B 1 34 ? 13.953 2.441 -4.707 1 97.25 34 SER B CA 1
ATOM 823 C C . SER B 1 34 ? 13.812 0.924 -4.715 1 97.25 34 SER B C 1
ATOM 825 O O . SER B 1 34 ? 14.117 0.26 -3.725 1 97.25 34 SER B O 1
ATOM 827 N N . GLU B 1 35 ? 13.375 0.376 -5.859 1 95.44 35 GLU B N 1
ATOM 828 C CA . GLU B 1 35 ? 13.211 -1.07 -5.961 1 95.44 35 GLU B CA 1
ATOM 829 C C . GLU B 1 35 ? 14.508 -1.799 -5.613 1 95.44 35 GLU B C 1
ATOM 831 O O . GLU B 1 35 ? 14.484 -2.822 -4.926 1 95.44 35 GLU B O 1
ATOM 836 N N . ASP B 1 36 ? 15.625 -1.278 -6.164 1 96.38 36 ASP B N 1
ATOM 837 C CA . ASP B 1 36 ? 16.922 -1.888 -5.891 1 96.38 36 ASP B CA 1
ATOM 838 C C . ASP B 1 36 ? 17.234 -1.881 -4.395 1 96.38 36 ASP B C 1
ATOM 840 O O . ASP B 1 36 ? 17.734 -2.863 -3.855 1 96.38 36 ASP B O 1
ATOM 844 N N . GLN B 1 37 ? 16.969 -0.85 -3.797 1 97.31 37 GLN B N 1
ATOM 845 C CA . GLN B 1 37 ? 17.188 -0.724 -2.359 1 97.31 37 GLN B CA 1
ATOM 846 C C . GLN B 1 37 ? 16.297 -1.679 -1.579 1 97.31 37 GLN B C 1
ATOM 848 O O . GLN B 1 37 ? 16.734 -2.316 -0.622 1 97.31 37 GLN B O 1
ATOM 853 N N . VAL B 1 38 ? 15.016 -1.84 -1.994 1 97.12 38 VAL B N 1
ATOM 854 C CA . VAL B 1 38 ? 14.07 -2.752 -1.355 1 97.12 38 VAL B CA 1
ATOM 855 C C . VAL B 1 38 ? 14.578 -4.188 -1.482 1 97.12 38 VAL B C 1
ATOM 857 O O . VAL B 1 38 ? 14.578 -4.938 -0.504 1 97.12 38 VAL B O 1
ATOM 860 N N . ASN B 1 39 ? 14.984 -4.504 -2.727 1 94.94 39 ASN B N 1
ATOM 861 C CA . ASN B 1 39 ? 15.492 -5.852 -2.965 1 94.94 39 ASN B CA 1
ATOM 862 C C . ASN B 1 39 ? 16.703 -6.156 -2.09 1 94.94 39 ASN B C 1
ATOM 864 O O . ASN B 1 39 ? 16.891 -7.293 -1.643 1 94.94 39 ASN B O 1
ATOM 868 N N . GLY B 1 40 ? 17.578 -5.164 -1.933 1 95.38 40 GLY B N 1
ATOM 869 C CA . GLY B 1 40 ? 18.766 -5.324 -1.1 1 95.38 40 GLY B CA 1
ATOM 870 C C . GLY B 1 40 ? 18.438 -5.504 0.371 1 95.38 40 GLY B C 1
ATOM 871 O O . GLY B 1 40 ? 19.109 -6.254 1.077 1 95.38 40 GLY B O 1
ATOM 872 N N . HIS B 1 41 ? 17.391 -4.879 0.857 1 94.25 41 HIS B N 1
ATOM 873 C CA . HIS B 1 41 ? 17.031 -4.859 2.27 1 94.25 41 HIS B CA 1
ATOM 874 C C . HIS B 1 41 ? 16.078 -6.008 2.613 1 94.25 41 HIS B C 1
ATOM 876 O O . HIS B 1 41 ? 16.25 -6.676 3.635 1 94.25 41 HIS B O 1
ATOM 882 N N . TYR B 1 42 ? 15.047 -6.316 1.766 1 93.38 42 TYR B N 1
ATOM 883 C CA . TYR B 1 42 ? 13.969 -7.238 2.107 1 93.38 42 TYR B CA 1
ATOM 884 C C . TYR B 1 42 ? 14.023 -8.484 1.231 1 93.38 42 TYR B C 1
ATOM 886 O O . TYR B 1 42 ? 13.352 -9.477 1.517 1 93.38 42 TYR B O 1
ATOM 894 N N . GLY B 1 43 ? 14.828 -8.367 0.117 1 90.81 43 GLY B N 1
ATOM 895 C CA . GLY B 1 43 ? 14.812 -9.43 -0.87 1 90.81 43 GLY B CA 1
ATOM 896 C C . GLY B 1 43 ? 13.812 -9.188 -1.991 1 90.81 43 GLY B C 1
ATOM 897 O O . GLY B 1 43 ? 12.883 -8.398 -1.841 1 90.81 43 GLY B O 1
ATOM 898 N N . PRO B 1 44 ? 14.047 -9.766 -3.109 1 90.25 44 PRO B N 1
ATOM 899 C CA . PRO B 1 44 ? 13.195 -9.578 -4.285 1 90.25 44 PRO B CA 1
ATOM 900 C C . PRO B 1 44 ? 11.891 -10.367 -4.195 1 90.25 44 PRO B C 1
ATOM 902 O O . PRO B 1 44 ? 11.602 -11.195 -5.066 1 90.25 44 PRO B O 1
ATOM 905 N N . THR B 1 45 ? 11.055 -10.102 -3.123 1 92.75 45 THR B N 1
ATOM 906 C CA . THR B 1 45 ? 9.805 -10.812 -2.877 1 92.75 45 THR B CA 1
ATOM 907 C C . THR B 1 45 ? 8.625 -9.836 -2.855 1 92.75 45 THR B C 1
ATOM 909 O O . THR B 1 45 ? 8.812 -8.633 -2.637 1 92.75 45 THR B O 1
ATOM 912 N N . LEU B 1 46 ? 7.492 -10.359 -3.066 1 94.38 46 LEU B N 1
ATOM 913 C CA . LEU B 1 46 ? 6.293 -9.531 -2.971 1 94.38 46 LEU B CA 1
ATOM 914 C C . LEU B 1 46 ? 6.117 -8.992 -1.556 1 94.38 46 LEU B C 1
ATOM 916 O O . LEU B 1 46 ? 5.77 -7.824 -1.371 1 94.38 46 LEU B O 1
ATOM 920 N N . LEU B 1 47 ? 6.402 -9.875 -0.641 1 95.19 47 LEU B N 1
ATOM 921 C CA . LEU B 1 47 ? 6.254 -9.461 0.75 1 95.19 47 LEU B CA 1
ATOM 922 C C . LEU B 1 47 ? 7.277 -8.391 1.107 1 95.19 47 LEU B C 1
ATOM 924 O O . LEU B 1 47 ? 6.977 -7.465 1.866 1 95.19 47 LEU B O 1
ATOM 928 N N . GLY B 1 48 ? 8.492 -8.594 0.62 1 95.75 48 GLY B N 1
ATOM 929 C CA . GLY B 1 48 ? 9.492 -7.562 0.824 1 95.75 48 GLY B CA 1
ATOM 930 C C . GLY B 1 48 ? 9.094 -6.215 0.26 1 95.75 48 GLY B C 1
ATOM 931 O O . GLY B 1 48 ? 9.289 -5.18 0.904 1 95.75 48 GLY B O 1
ATOM 932 N N . GLU B 1 49 ? 8.578 -6.152 -0.963 1 96.94 49 GLU B N 1
ATOM 933 C CA . GLU B 1 49 ? 8.062 -4.93 -1.562 1 96.94 49 GLU B CA 1
ATOM 934 C C . GLU B 1 49 ? 6.93 -4.34 -0.724 1 96.94 49 GLU B C 1
ATOM 936 O O . GLU B 1 49 ? 6.895 -3.133 -0.479 1 96.94 49 GLU B O 1
ATOM 941 N N . ALA B 1 50 ? 6.051 -5.191 -0.267 1 98.06 50 ALA B N 1
ATOM 942 C CA . ALA B 1 50 ? 4.93 -4.734 0.548 1 98.06 50 ALA B CA 1
ATOM 943 C C . ALA B 1 50 ? 5.418 -4.094 1.845 1 98.06 50 ALA B C 1
ATOM 945 O O . ALA B 1 50 ? 4.863 -3.088 2.295 1 98.06 50 ALA B O 1
ATOM 946 N N . GLU B 1 51 ? 6.422 -4.688 2.449 1 98.31 51 GLU B N 1
ATOM 947 C CA . GLU B 1 51 ? 7 -4.133 3.668 1 98.31 51 GLU B CA 1
ATOM 948 C C . GLU B 1 51 ? 7.566 -2.736 3.424 1 98.31 51 GLU B C 1
ATOM 950 O O . GLU B 1 51 ? 7.383 -1.834 4.242 1 98.31 51 GLU B O 1
ATOM 955 N N . ALA B 1 52 ? 8.266 -2.611 2.354 1 98.44 52 ALA B N 1
ATOM 956 C CA . ALA B 1 52 ? 8.82 -1.307 1.999 1 98.44 52 ALA B CA 1
ATOM 957 C C . ALA B 1 52 ? 7.711 -0.279 1.788 1 98.44 52 ALA B C 1
ATOM 959 O O . ALA B 1 52 ? 7.809 0.854 2.264 1 98.44 52 ALA B O 1
ATOM 960 N N . LEU B 1 53 ? 6.672 -0.63 1.041 1 98.69 53 LEU B N 1
ATOM 961 C CA . LEU B 1 53 ? 5.543 0.257 0.793 1 98.69 53 LEU B CA 1
ATOM 962 C C . LEU B 1 53 ? 4.852 0.636 2.1 1 98.69 53 LEU B C 1
ATOM 964 O O . LEU B 1 53 ? 4.508 1.802 2.311 1 98.69 53 LEU B O 1
ATOM 968 N N . ALA B 1 54 ? 4.684 -0.329 2.973 1 98.62 54 ALA B N 1
ATOM 969 C CA . ALA B 1 54 ? 4.07 -0.077 4.277 1 98.62 54 ALA B CA 1
ATOM 970 C C . ALA B 1 54 ? 4.891 0.929 5.078 1 98.62 54 ALA B C 1
ATOM 972 O O . ALA B 1 54 ? 4.336 1.872 5.652 1 98.62 54 ALA B O 1
ATOM 973 N N . ALA B 1 55 ? 6.16 0.744 5.098 1 98.5 55 ALA B N 1
ATOM 974 C CA . ALA B 1 55 ? 7.035 1.66 5.824 1 98.5 55 ALA B CA 1
ATOM 975 C C . ALA B 1 55 ? 6.945 3.072 5.254 1 98.5 55 ALA B C 1
ATOM 977 O O . ALA B 1 55 ? 6.969 4.055 6.004 1 98.5 55 ALA B O 1
ATOM 978 N N . ALA B 1 56 ? 6.887 3.172 3.98 1 98.5 56 ALA B N 1
ATOM 979 C CA . ALA B 1 56 ? 6.773 4.473 3.328 1 98.5 56 ALA B CA 1
ATOM 980 C C . ALA B 1 56 ? 5.477 5.176 3.727 1 98.5 56 ALA B C 1
ATOM 982 O O . ALA B 1 56 ? 5.465 6.391 3.945 1 98.5 56 ALA B O 1
ATOM 983 N N . ILE B 1 57 ? 4.383 4.43 3.85 1 98.5 57 ILE B N 1
ATOM 984 C CA . ILE B 1 57 ? 3.09 4.98 4.238 1 98.5 57 ILE B CA 1
ATOM 985 C C . ILE B 1 57 ? 3.162 5.508 5.668 1 98.5 57 ILE B C 1
ATOM 987 O O . ILE B 1 57 ? 2.711 6.621 5.949 1 98.5 57 ILE B O 1
ATOM 991 N N . VAL B 1 58 ? 3.789 4.754 6.539 1 98.12 58 VAL B N 1
ATOM 992 C CA . VAL B 1 58 ? 3.938 5.152 7.938 1 98.12 58 VAL B CA 1
ATOM 993 C C . VAL B 1 58 ? 4.77 6.43 8.023 1 98.12 58 VAL B C 1
ATOM 995 O O . VAL B 1 58 ? 4.391 7.379 8.719 1 98.12 58 VAL B O 1
ATOM 998 N N . THR B 1 59 ? 5.852 6.449 7.297 1 97.56 59 THR B N 1
ATOM 999 C CA . THR B 1 59 ? 6.734 7.613 7.305 1 97.56 59 THR B CA 1
ATOM 1000 C C . THR B 1 59 ? 6.016 8.844 6.754 1 97.56 59 THR B C 1
ATOM 1002 O O . THR B 1 59 ? 6.184 9.945 7.266 1 97.56 59 THR B O 1
ATOM 1005 N N . THR B 1 60 ? 5.234 8.672 5.691 1 96.75 60 THR B N 1
ATOM 1006 C CA . THR B 1 60 ? 4.461 9.758 5.098 1 96.75 60 THR B CA 1
ATOM 1007 C C . THR B 1 60 ? 3.508 10.367 6.125 1 96.75 60 THR B C 1
ATOM 1009 O O . THR B 1 60 ? 3.473 11.586 6.301 1 96.75 60 THR B O 1
ATOM 1012 N N . VAL B 1 61 ? 2.732 9.484 6.816 1 96.19 61 VAL B N 1
ATOM 1013 C CA . VAL B 1 61 ? 1.76 9.953 7.801 1 96.19 61 VAL B CA 1
ATOM 1014 C C . VAL B 1 61 ? 2.479 10.68 8.93 1 96.19 61 VAL B C 1
ATOM 1016 O O . VAL B 1 61 ? 2.043 11.75 9.367 1 96.19 61 VAL B O 1
ATOM 1019 N N . GLN B 1 62 ? 3.572 10.156 9.375 1 94.69 62 GLN B N 1
ATOM 1020 C CA . GLN B 1 62 ? 4.332 10.758 10.469 1 94.69 62 GLN B CA 1
ATOM 1021 C C . GLN B 1 62 ? 4.844 12.141 10.078 1 94.69 62 GLN B C 1
ATOM 1023 O O . GLN B 1 62 ? 4.75 13.086 10.867 1 94.69 62 GLN B O 1
ATOM 1028 N N . ARG B 1 63 ? 5.27 12.328 8.898 1 92.81 63 ARG B N 1
ATOM 1029 C CA . ARG B 1 63 ? 5.832 13.594 8.43 1 92.81 63 ARG B CA 1
ATOM 1030 C C . ARG B 1 63 ? 4.746 14.656 8.273 1 92.81 63 ARG B C 1
ATOM 1032 O O . ARG B 1 63 ? 4.973 15.828 8.555 1 92.81 63 ARG B O 1
ATOM 1039 N N . LEU B 1 64 ? 3.645 14.203 7.812 1 92.62 64 LEU B N 1
ATOM 1040 C CA . LEU B 1 64 ? 2.58 15.156 7.508 1 92.62 64 LEU B CA 1
ATOM 1041 C C . LEU B 1 64 ? 1.827 15.547 8.773 1 92.62 64 LEU B C 1
ATOM 1043 O O . LEU B 1 64 ? 1.146 16.578 8.805 1 92.62 64 LEU B O 1
ATOM 1047 N N . THR B 1 65 ? 1.849 14.68 9.75 1 88.88 65 THR B N 1
ATOM 1048 C CA . THR B 1 65 ? 1.132 14.992 10.984 1 88.88 65 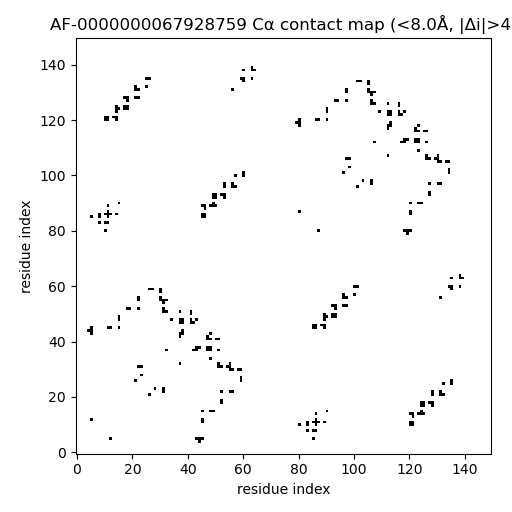THR B CA 1
ATOM 1049 C C . THR B 1 65 ? 2.043 15.703 11.977 1 88.88 65 THR B C 1
ATOM 1051 O O . THR B 1 65 ? 1.574 16.234 12.977 1 88.88 65 THR B O 1
ATOM 1054 N N . GLN B 1 66 ? 3.311 15.445 11.914 1 77.38 66 GLN B N 1
ATOM 1055 C CA . GLN B 1 66 ? 4.207 16.156 12.82 1 77.38 66 GLN B CA 1
ATOM 1056 C C . GLN B 1 66 ? 4.152 17.672 12.578 1 77.38 66 GLN B C 1
ATOM 1058 O O . GLN B 1 66 ? 4.113 18.109 11.43 1 77.38 66 GLN B O 1
ATOM 1063 N N . LYS B 1 67 ? 3.266 18.375 13.484 1 60.53 67 LYS B N 1
ATOM 1064 C CA . LYS B 1 67 ? 3.217 19.828 13.57 1 60.53 67 LYS B CA 1
ATOM 1065 C C . LYS B 1 67 ? 4.609 20.438 13.422 1 60.53 67 LYS B C 1
ATOM 1067 O O . LYS B 1 67 ? 5.574 19.922 14 1 60.53 67 LYS B O 1
ATOM 1072 N N . PRO B 1 68 ? 4.848 21.172 12.242 1 53.72 68 PRO B N 1
ATOM 1073 C CA . PRO B 1 68 ? 6.152 21.844 12.148 1 53.72 68 PRO B CA 1
ATOM 1074 C C . PRO B 1 68 ? 6.703 22.25 13.516 1 53.72 68 PRO B C 1
ATOM 1076 O O . PRO B 1 68 ? 5.934 22.609 14.406 1 53.72 68 PRO B O 1
ATOM 1079 N N . PRO B 1 69 ? 7.77 21.594 13.992 1 50 69 PRO B N 1
ATOM 1080 C CA . PRO B 1 69 ? 8.289 22.172 15.234 1 50 69 PRO B CA 1
ATOM 1081 C C . PRO B 1 69 ? 8.062 23.688 15.328 1 50 69 PRO B C 1
ATOM 1083 O O . PRO B 1 69 ? 8.008 24.359 14.305 1 50 69 PRO B O 1
ATOM 1086 N N . ALA B 1 70 ? 7.238 24.219 16.219 1 47.53 70 ALA B N 1
ATOM 1087 C CA . ALA B 1 70 ? 7.27 25.672 16.453 1 47.53 70 ALA B CA 1
ATOM 1088 C C . ALA B 1 70 ? 8.633 26.25 16.094 1 47.53 70 ALA B C 1
ATOM 1090 O O . ALA B 1 70 ? 9.664 25.609 16.297 1 47.53 70 ALA B O 1
ATOM 1091 N N . ALA B 1 71 ? 8.711 26.891 14.953 1 45.88 71 ALA B N 1
ATOM 1092 C CA . ALA B 1 71 ? 9.914 27.703 14.781 1 45.88 71 ALA B CA 1
ATOM 1093 C C . ALA B 1 71 ? 10.438 28.188 16.125 1 45.88 71 ALA B C 1
ATOM 1095 O O . ALA B 1 71 ? 9.781 28.984 16.797 1 45.88 71 ALA B O 1
ATOM 1096 N N . SER B 1 72 ? 10.812 27.406 17.094 1 42.84 72 SER B N 1
ATOM 1097 C CA . SER B 1 72 ? 11.555 28.078 18.141 1 42.84 72 SER B CA 1
ATOM 1098 C C . SER B 1 72 ? 12.508 29.109 17.578 1 42.84 72 SER B C 1
ATOM 1100 O O . SER B 1 72 ? 13.477 28.766 16.891 1 42.84 72 SER B O 1
ATOM 1102 N N . ILE B 1 73 ? 12 30.141 17.047 1 39.97 73 ILE B N 1
ATOM 1103 C CA . ILE B 1 73 ? 12.859 31.297 16.828 1 39.97 73 ILE B CA 1
ATOM 1104 C C . ILE B 1 73 ? 13.82 31.453 18 1 39.97 73 ILE B C 1
ATOM 1106 O O . ILE B 1 73 ? 13.398 31.844 19.109 1 39.97 73 ILE B O 1
ATOM 1110 N N . LYS B 1 74 ? 14.633 30.438 18.203 1 40.88 74 LYS B N 1
ATOM 1111 C CA . LYS B 1 74 ? 15.695 30.938 19.078 1 40.88 74 LYS B CA 1
ATOM 1112 C C . LYS B 1 74 ? 16.188 32.312 18.609 1 40.88 74 LYS B C 1
ATOM 1114 O O . LYS B 1 74 ? 16.734 32.438 17.516 1 40.88 74 LYS B O 1
ATOM 1119 N N . GLY B 1 75 ? 15.414 33.438 18.641 1 25.38 75 GLY B N 1
ATOM 1120 C CA . GLY B 1 75 ? 16.188 34.594 19.062 1 25.38 75 GLY B CA 1
ATOM 1121 C C . GLY B 1 75 ? 16.859 34.406 20.391 1 25.38 75 GLY B C 1
ATOM 1122 O O . GLY B 1 75 ? 16.484 33.531 21.188 1 25.38 75 GLY B O 1
#

Sequence (150 aa):
MTTETMFNDPQGRQALRLIRATIEEHCPPGVLMSEDQVNGHYGPTLLGEAEALAAAIVTTVQRLTQKPPAASIKGMTTETMFNDPQGRQALRLIRATIEEHCPPGVLMSEDQVNGHYGPTLLGEAEALAAAIVTTVQRLTQKPPAASIKG

Nearest PDB structures (foldseek):
  1m8l-assembly1_A  TM=7.146E-01  e=3.557E+00  unclassified
  1m8l-assembly1_A  TM=6.873E-01  e=3.129E+00  unclassified